Protein AF-A0A920QL86-F1 (afdb_monomer_lite)

pLDDT: mean 75.16, std 21.35, range [25.08, 93.25]

Sequence (95 aa):
MRDQGFNVILGLRRGRSWDKALEDGWVEGKTLFETEDAAHQGTILQYLLSDAGQIAAWPMVKSNLNEGDALYFFTRFRHSFFTMIPGLYRQKMWM

Foldseek 3Di:
DVVVVDLAADADDPDDVLVVCVVVVADYPRRYYHNLVNLLPALEAEDEDDLVVCVVCVVSSVVNDDQNREYHYPDPNPDPPPPDPPHHPPDPDDD

Structure (mmCIF, N/CA/C/O backbone):
data_AF-A0A920QL86-F1
#
_entry.id   AF-A0A920QL86-F1
#
loop_
_atom_site.group_PDB
_atom_site.id
_atom_site.type_symbol
_atom_site.label_atom_id
_atom_site.label_alt_id
_atom_site.label_comp_id
_atom_site.label_a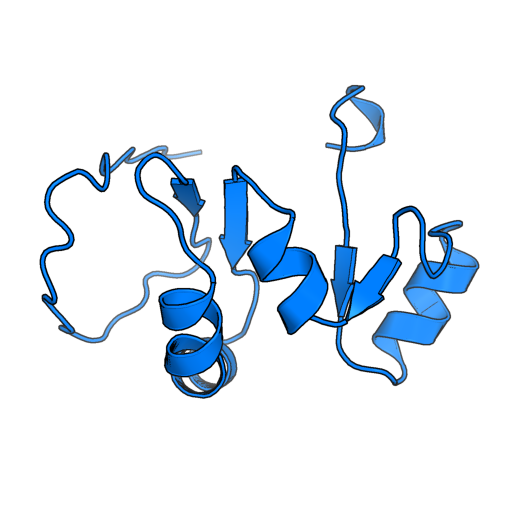sym_id
_atom_site.label_entity_id
_atom_site.label_seq_id
_atom_site.pdbx_PDB_ins_code
_atom_site.Cartn_x
_atom_site.Cartn_y
_atom_site.Cartn_z
_atom_site.occupancy
_atom_site.B_iso_or_equiv
_atom_site.auth_seq_id
_atom_site.auth_comp_id
_atom_site.auth_asym_id
_atom_site.auth_atom_id
_atom_site.pdbx_PDB_model_num
ATOM 1 N N . MET A 1 1 ? 0.681 -13.072 6.328 1.00 75.81 1 MET A N 1
ATOM 2 C CA . MET A 1 1 ? -0.540 -12.357 6.781 1.00 75.81 1 MET A CA 1
ATOM 3 C C . MET A 1 1 ? -1.799 -12.961 6.180 1.00 75.81 1 MET A C 1
ATOM 5 O O . MET A 1 1 ? -2.666 -13.337 6.952 1.00 75.81 1 MET A O 1
ATOM 9 N N . ARG A 1 2 ? -1.878 -13.140 4.853 1.00 78.44 2 ARG A N 1
ATOM 10 C CA . ARG A 1 2 ? -3.004 -13.834 4.200 1.00 78.44 2 ARG A CA 1
ATOM 11 C C . ARG A 1 2 ? -3.252 -15.237 4.779 1.00 78.44 2 ARG A C 1
ATOM 13 O O . ARG A 1 2 ? -4.349 -15.514 5.243 1.00 78.44 2 ARG A O 1
ATOM 20 N N . ASP A 1 3 ? -2.208 -16.056 4.896 1.00 82.81 3 ASP A N 1
ATOM 21 C CA . ASP A 1 3 ? -2.325 -17.439 5.409 1.00 82.81 3 ASP A CA 1
ATOM 22 C C . ASP A 1 3 ? -2.603 -17.527 6.916 1.00 82.81 3 ASP A C 1
ATOM 24 O O . ASP A 1 3 ? -2.885 -18.595 7.444 1.00 82.81 3 ASP A O 1
ATOM 28 N N . GLN A 1 4 ? -2.503 -16.398 7.622 1.00 83.38 4 GLN A N 1
ATOM 29 C CA . GLN A 1 4 ? -2.798 -16.301 9.053 1.00 83.38 4 GLN A CA 1
ATOM 30 C C . GLN A 1 4 ? -4.256 -15.867 9.305 1.00 83.38 4 GLN A C 1
ATOM 32 O O . GLN A 1 4 ? -4.631 -15.632 10.448 1.00 83.38 4 GLN A O 1
ATOM 37 N N . GLY A 1 5 ? -5.073 -15.741 8.249 1.00 84.38 5 GLY A N 1
A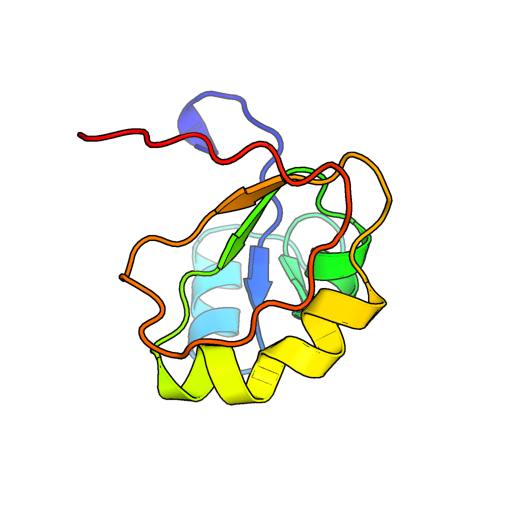TOM 38 C CA . GLY A 1 5 ? -6.496 -15.400 8.337 1.00 84.38 5 GLY A CA 1
ATOM 39 C C . GLY A 1 5 ? -6.808 -13.902 8.398 1.00 84.38 5 GLY A C 1
ATOM 40 O O . GLY A 1 5 ? -7.961 -13.531 8.603 1.00 84.38 5 GLY A O 1
ATOM 41 N N . PHE A 1 6 ? -5.815 -13.027 8.211 1.00 84.44 6 PHE A N 1
ATOM 42 C CA . PHE A 1 6 ? -6.060 -11.585 8.137 1.00 84.44 6 PHE A CA 1
ATOM 43 C C . PHE A 1 6 ? -6.651 -11.201 6.776 1.00 84.44 6 PHE A C 1
ATOM 45 O O . PHE A 1 6 ? -6.227 -11.719 5.740 1.00 84.44 6 PHE A O 1
ATOM 52 N N . ASN A 1 7 ? -7.582 -10.241 6.773 1.00 86.62 7 ASN A N 1
ATOM 53 C CA . ASN A 1 7 ? -8.076 -9.640 5.538 1.00 86.62 7 ASN A CA 1
ATOM 54 C C . ASN A 1 7 ? -7.005 -8.701 4.974 1.00 86.62 7 ASN A C 1
ATOM 56 O O . ASN A 1 7 ? -6.838 -7.575 5.440 1.00 86.62 7 ASN A O 1
ATOM 60 N N . VAL A 1 8 ? -6.231 -9.205 4.018 1.00 90.56 8 VAL A N 1
ATOM 61 C CA . VAL A 1 8 ? -5.160 -8.453 3.369 1.00 90.56 8 VAL A CA 1
ATOM 62 C C . VAL A 1 8 ? -5.642 -8.021 1.997 1.00 90.56 8 VAL A C 1
ATOM 64 O O . VAL A 1 8 ? -6.133 -8.842 1.225 1.00 90.56 8 VAL A O 1
ATOM 67 N N . ILE A 1 9 ? -5.446 -6.744 1.694 1.00 92.19 9 ILE A N 1
ATOM 68 C CA . ILE A 1 9 ? -5.591 -6.182 0.354 1.00 92.19 9 ILE A CA 1
ATOM 69 C C . ILE A 1 9 ? -4.212 -5.800 -0.175 1.00 92.19 9 ILE A C 1
ATOM 71 O O . ILE A 1 9 ? -3.324 -5.420 0.593 1.00 92.19 9 ILE A O 1
ATOM 75 N N . LEU A 1 10 ? -4.026 -5.917 -1.485 1.00 91.94 10 LEU A N 1
ATOM 76 C CA . LEU A 1 10 ? -2.771 -5.606 -2.147 1.00 91.94 10 LEU A CA 1
ATOM 77 C C . LEU A 1 10 ? -2.948 -4.383 -3.049 1.00 91.94 10 LEU A C 1
ATOM 79 O O . LEU A 1 10 ? -3.745 -4.403 -3.984 1.00 91.94 10 LEU A O 1
ATOM 83 N N . GLY A 1 11 ? -2.196 -3.325 -2.747 1.00 92.06 11 GLY A N 1
ATOM 84 C CA . GLY A 1 11 ? -2.163 -2.086 -3.522 1.00 92.06 11 GLY A CA 1
ATOM 85 C C . GLY A 1 11 ? -0.946 -2.029 -4.428 1.00 92.06 11 GLY A C 1
ATOM 86 O O . GLY A 1 11 ? 0.164 -1.789 -3.950 1.00 92.06 11 GLY A O 1
ATOM 87 N N . LEU A 1 12 ? -1.129 -2.210 -5.733 1.00 90.12 12 LEU A N 1
ATOM 88 C CA . LEU A 1 12 ? -0.031 -2.207 -6.704 1.00 90.12 12 LEU A CA 1
ATOM 89 C C . LEU A 1 12 ? -0.331 -1.294 -7.888 1.00 90.12 12 LEU A C 1
ATOM 91 O O . LEU A 1 12 ? -1.476 -1.027 -8.223 1.00 90.12 12 LEU A O 1
ATOM 95 N N . ARG A 1 13 ? 0.724 -0.821 -8.550 1.00 89.06 13 ARG A N 1
ATOM 96 C CA . ARG A 1 13 ? 0.590 -0.198 -9.870 1.00 89.06 13 ARG A CA 1
ATOM 97 C C . ARG A 1 13 ? 0.522 -1.293 -10.928 1.00 89.06 13 ARG A C 1
ATOM 99 O O . ARG A 1 13 ? 1.216 -2.305 -10.798 1.00 89.06 13 ARG A O 1
ATOM 106 N N . ARG A 1 14 ? -0.249 -1.062 -11.991 1.00 87.75 14 ARG A N 1
ATOM 107 C CA . ARG A 1 14 ? -0.314 -1.972 -13.142 1.00 87.75 14 ARG A CA 1
ATOM 108 C C . ARG A 1 14 ? 1.081 -2.169 -13.748 1.00 87.75 14 ARG A C 1
ATOM 110 O O . ARG A 1 14 ? 1.814 -1.205 -13.973 1.00 87.75 14 ARG A O 1
ATOM 117 N N . GLY A 1 15 ? 1.460 -3.423 -13.981 1.00 89.19 15 GLY A N 1
ATOM 118 C CA . GLY A 1 15 ? 2.769 -3.818 -14.503 1.00 89.19 15 GLY A CA 1
ATOM 119 C C . GLY A 1 15 ? 3.188 -5.199 -14.004 1.00 89.19 15 GLY A C 1
ATOM 120 O O . GLY A 1 15 ? 2.382 -5.936 -13.454 1.00 89.19 15 GLY A O 1
ATOM 121 N N . ARG A 1 16 ? 4.482 -5.525 -14.101 1.00 90.81 16 ARG A N 1
ATOM 122 C CA . ARG A 1 16 ? 4.992 -6.880 -13.798 1.00 90.81 16 ARG A CA 1
ATOM 123 C C . ARG A 1 16 ? 4.614 -7.425 -12.416 1.00 90.81 16 ARG A C 1
ATOM 125 O O . ARG A 1 16 ? 4.436 -8.626 -12.267 1.00 90.81 16 ARG A O 1
ATOM 132 N N . SER A 1 17 ? 4.545 -6.573 -11.391 1.00 88.62 17 SER A N 1
ATOM 133 C CA . SER A 1 17 ? 4.150 -7.009 -10.042 1.00 88.62 17 SER A CA 1
ATOM 134 C C . SER A 1 17 ? 2.648 -7.267 -9.926 1.00 88.62 17 SER A C 1
ATOM 136 O O . SER A 1 17 ? 2.244 -8.097 -9.122 1.00 88.62 17 SER A O 1
ATOM 138 N N . TRP A 1 18 ? 1.835 -6.567 -10.720 1.00 91.38 18 TRP A N 1
ATOM 139 C CA . TRP A 1 18 ? 0.395 -6.795 -10.803 1.00 91.38 18 TRP A CA 1
ATOM 140 C C . TRP A 1 18 ? 0.101 -8.154 -11.432 1.00 91.38 18 TRP A C 1
ATOM 142 O O . TRP A 1 18 ? -0.666 -8.928 -10.874 1.00 91.38 18 TRP A O 1
ATOM 152 N N . ASP A 1 19 ? 0.779 -8.474 -12.537 1.00 92.94 19 ASP A N 1
ATOM 153 C CA . ASP A 1 19 ? 0.613 -9.758 -13.227 1.00 92.94 19 ASP A CA 1
ATOM 154 C C . ASP A 1 19 ? 0.969 -10.927 -12.299 1.00 92.94 19 ASP A C 1
ATOM 156 O O . ASP A 1 19 ? 0.203 -11.877 -12.164 1.00 92.94 19 ASP A O 1
ATOM 160 N N . LYS A 1 20 ? 2.069 -10.798 -11.545 1.00 93.25 20 LYS A N 1
ATOM 161 C CA . LYS A 1 20 ? 2.441 -11.768 -10.504 1.00 93.25 20 LYS A CA 1
ATOM 162 C C . LYS A 1 20 ? 1.396 -11.891 -9.400 1.00 93.25 20 LYS A C 1
ATOM 164 O O . LYS A 1 20 ? 1.131 -12.990 -8.939 1.00 93.25 20 LYS A O 1
ATOM 169 N N . ALA A 1 21 ? 0.786 -10.785 -8.976 1.00 92.25 21 ALA A N 1
ATOM 170 C CA . ALA A 1 21 ? -0.282 -10.845 -7.984 1.00 92.25 21 ALA A CA 1
ATOM 171 C C . ALA A 1 21 ? -1.508 -11.606 -8.521 1.00 92.25 21 ALA A C 1
ATOM 173 O O . ALA A 1 21 ? -2.122 -12.381 -7.792 1.00 92.25 21 ALA A O 1
ATOM 174 N N . LEU A 1 22 ? -1.850 -11.443 -9.799 1.00 92.19 22 LEU A N 1
ATOM 175 C CA . LEU A 1 22 ? -2.912 -12.240 -10.416 1.00 92.19 22 LEU A CA 1
ATOM 176 C C . LEU A 1 22 ? -2.548 -13.737 -10.444 1.00 92.19 22 LEU A C 1
ATOM 178 O O . LEU A 1 22 ? -3.388 -14.569 -10.102 1.00 92.19 22 LEU A O 1
ATOM 182 N N . GLU A 1 23 ? -1.298 -14.078 -10.774 1.00 92.94 23 GLU A N 1
ATOM 183 C CA . GLU A 1 23 ? -0.780 -15.459 -10.732 1.00 92.94 23 GLU A CA 1
ATOM 184 C C . GLU A 1 23 ? -0.797 -16.053 -9.310 1.00 92.94 23 GLU A C 1
ATOM 186 O O . GLU A 1 23 ? -1.188 -17.205 -9.125 1.00 92.94 23 GLU A O 1
ATOM 191 N N . ASP A 1 24 ? -0.481 -15.246 -8.293 1.00 90.50 24 ASP A N 1
ATOM 192 C CA . ASP A 1 24 ? -0.533 -15.598 -6.864 1.00 90.50 24 ASP A CA 1
ATOM 193 C C . ASP A 1 24 ? -1.982 -15.676 -6.310 1.00 90.50 24 ASP A C 1
ATOM 195 O O . ASP A 1 24 ? -2.221 -15.817 -5.100 1.00 90.50 24 ASP A O 1
ATOM 199 N N . GLY A 1 25 ? -2.988 -15.557 -7.182 1.00 90.62 25 GLY A N 1
ATOM 200 C CA . GLY A 1 25 ? -4.400 -15.702 -6.843 1.00 90.62 25 GLY A CA 1
ATOM 201 C C . GLY A 1 25 ? -4.984 -14.509 -6.087 1.00 90.62 25 GLY A C 1
ATOM 202 O O . GLY A 1 25 ? -5.896 -14.688 -5.271 1.00 90.62 25 GLY A O 1
ATOM 203 N N . TRP A 1 26 ? -4.445 -13.307 -6.298 1.00 92.75 26 TRP A N 1
ATOM 204 C CA . TRP A 1 26 ? -5.099 -12.056 -5.915 1.00 92.75 26 TRP A CA 1
ATOM 205 C C . TRP A 1 26 ? -6.119 -11.656 -6.987 1.00 92.75 26 TRP A C 1
ATOM 207 O O . TRP A 1 26 ? -5.886 -11.842 -8.177 1.00 92.75 26 TRP A O 1
ATOM 217 N N . VAL A 1 27 ? -7.272 -11.123 -6.576 1.00 91.75 27 VAL A N 1
ATOM 218 C CA . VAL A 1 27 ? -8.405 -10.877 -7.482 1.00 91.75 27 VAL A CA 1
ATOM 219 C C . VAL A 1 27 ? -8.631 -9.378 -7.635 1.00 91.75 27 VAL A C 1
ATOM 221 O O . VAL A 1 27 ? -8.932 -8.699 -6.648 1.00 91.75 27 VAL A O 1
ATOM 224 N N . GLU A 1 28 ? -8.513 -8.874 -8.866 1.00 92.38 28 GLU A N 1
ATOM 225 C CA . GLU A 1 28 ? -8.789 -7.469 -9.204 1.00 92.38 28 GLU A CA 1
ATOM 226 C C . GLU A 1 28 ? -10.202 -7.069 -8.751 1.00 92.38 28 GLU A C 1
ATOM 228 O O . GLU A 1 28 ? -11.177 -7.790 -8.972 1.00 92.38 28 GLU A O 1
ATOM 233 N N . GLY A 1 29 ? -10.301 -5.938 -8.051 1.00 88.81 29 GLY A N 1
ATOM 234 C CA . GLY A 1 29 ? -11.564 -5.403 -7.535 1.00 88.81 29 GLY A CA 1
ATOM 235 C C . GLY A 1 29 ? -12.092 -6.082 -6.265 1.00 88.81 29 GLY A C 1
ATOM 236 O O . GLY A 1 29 ? -13.125 -5.664 -5.746 1.00 88.81 29 GLY A O 1
ATOM 237 N N . LYS A 1 30 ? -11.405 -7.108 -5.741 1.00 89.00 30 LYS A N 1
ATOM 238 C CA . LYS A 1 30 ? -11.736 -7.737 -4.447 1.00 89.00 30 LYS A CA 1
ATOM 239 C C . LYS A 1 30 ? -10.592 -7.672 -3.447 1.00 89.00 30 LYS A C 1
ATOM 241 O O . LYS A 1 30 ? -10.798 -7.265 -2.312 1.00 89.00 30 LYS A O 1
ATOM 246 N N . THR A 1 31 ? -9.410 -8.127 -3.852 1.00 91.69 31 THR A N 1
ATOM 247 C CA . THR A 1 31 ? -8.217 -8.190 -2.991 1.00 91.69 31 THR A CA 1
ATOM 248 C C . THR A 1 31 ? -6.983 -7.576 -3.642 1.00 91.69 31 THR A C 1
ATOM 250 O O . THR A 1 31 ? -5.987 -7.361 -2.957 1.00 91.69 31 THR A O 1
ATOM 253 N N . LEU A 1 32 ? -7.050 -7.262 -4.937 1.00 92.62 32 LEU A N 1
ATOM 254 C CA . LEU A 1 32 ? -6.044 -6.523 -5.686 1.00 92.62 32 LEU A CA 1
ATOM 255 C C . LEU A 1 32 ? -6.655 -5.215 -6.185 1.00 92.62 32 LEU A C 1
ATOM 257 O O . LEU A 1 32 ? -7.664 -5.224 -6.894 1.00 92.62 32 LEU A O 1
ATOM 261 N N . PHE A 1 33 ? -6.030 -4.107 -5.810 1.00 92.88 33 PHE A N 1
ATOM 262 C CA . PHE A 1 33 ? -6.470 -2.761 -6.147 1.00 92.88 33 PHE A CA 1
ATOM 263 C C . PHE A 1 33 ? -5.281 -1.905 -6.571 1.00 92.88 33 PHE A C 1
ATOM 265 O O . PHE A 1 33 ? -4.119 -2.230 -6.292 1.00 92.88 33 PHE A O 1
ATOM 272 N N . GLU A 1 34 ? -5.569 -0.782 -7.224 1.00 91.38 34 GLU A N 1
ATOM 273 C CA . GLU A 1 34 ? -4.544 0.228 -7.446 1.00 91.38 34 GLU A CA 1
ATOM 274 C C . GLU A 1 34 ? -4.087 0.833 -6.114 1.00 91.38 34 GLU A C 1
ATOM 276 O O . GLU A 1 34 ? -4.773 0.756 -5.094 1.00 91.38 34 GLU A O 1
ATOM 281 N N . THR A 1 35 ? -2.877 1.393 -6.093 1.00 88.00 35 THR A N 1
ATOM 282 C CA . THR A 1 35 ? -2.249 1.852 -4.844 1.00 88.00 35 THR A CA 1
ATOM 283 C C . THR A 1 35 ? -3.101 2.881 -4.094 1.00 88.00 35 THR A C 1
ATOM 285 O O . THR A 1 35 ? -3.097 2.876 -2.868 1.00 88.00 35 THR A O 1
ATOM 288 N N . GLU A 1 36 ? -3.825 3.738 -4.812 1.00 87.88 36 GLU A N 1
ATOM 289 C CA . GLU A 1 36 ? -4.702 4.754 -4.225 1.00 87.88 36 GLU A CA 1
ATOM 290 C C . GLU A 1 36 ? -5.942 4.141 -3.569 1.00 87.88 36 GLU A C 1
ATOM 292 O O . GLU A 1 36 ? -6.173 4.350 -2.380 1.00 87.88 36 GLU A O 1
ATOM 297 N N . ASP A 1 37 ? -6.664 3.286 -4.291 1.00 89.12 37 ASP A N 1
ATOM 298 C CA . ASP A 1 37 ? -7.833 2.578 -3.762 1.00 89.12 37 ASP A CA 1
ATOM 299 C C . ASP A 1 37 ? -7.473 1.695 -2.561 1.00 89.12 37 ASP A C 1
ATOM 301 O O . ASP A 1 37 ? -8.195 1.644 -1.565 1.00 89.12 37 ASP A O 1
ATOM 305 N N . ALA A 1 38 ? -6.323 1.018 -2.627 1.00 89.81 38 ALA A N 1
ATOM 306 C CA . ALA A 1 38 ? -5.829 0.209 -1.521 1.00 89.81 38 ALA A CA 1
ATOM 307 C C . ALA A 1 38 ? -5.465 1.059 -0.296 1.00 89.81 38 ALA A C 1
ATOM 309 O O . ALA A 1 38 ? -5.692 0.626 0.832 1.00 89.81 38 ALA A O 1
ATOM 310 N N . ALA A 1 39 ? -4.905 2.256 -0.505 1.00 87.19 39 ALA A N 1
ATOM 311 C CA . ALA A 1 39 ? -4.611 3.185 0.580 1.00 87.19 39 ALA A CA 1
ATOM 312 C C . ALA A 1 39 ? -5.895 3.722 1.227 1.00 87.19 39 ALA A C 1
ATOM 314 O O . ALA A 1 39 ? -5.928 3.871 2.440 1.00 87.19 39 ALA A O 1
ATOM 315 N N . HIS A 1 40 ? -6.949 3.947 0.439 1.00 86.94 40 HIS A N 1
ATOM 316 C CA . HIS A 1 40 ? -8.248 4.402 0.934 1.00 86.94 40 HIS A CA 1
ATOM 317 C C . HIS A 1 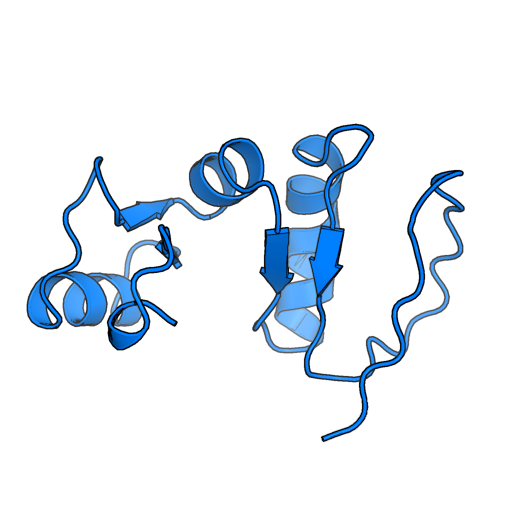40 ? -9.026 3.309 1.691 1.00 86.94 40 HIS A C 1
ATOM 319 O O . HIS A 1 40 ? -9.747 3.598 2.641 1.00 86.94 40 HIS A O 1
ATOM 325 N N . GLN A 1 41 ? -8.922 2.043 1.274 1.00 87.00 41 GLN A N 1
ATOM 326 C CA . GLN A 1 41 ? -9.634 0.933 1.927 1.00 87.00 41 GLN A CA 1
ATOM 327 C C . GLN A 1 41 ? -8.891 0.340 3.133 1.00 87.00 41 GLN A C 1
ATOM 329 O O . GLN A 1 41 ? -9.501 -0.333 3.966 1.00 87.00 41 GLN A O 1
ATOM 334 N N . GLY A 1 42 ? -7.572 0.518 3.209 1.00 84.94 42 GLY A N 1
ATOM 335 C CA 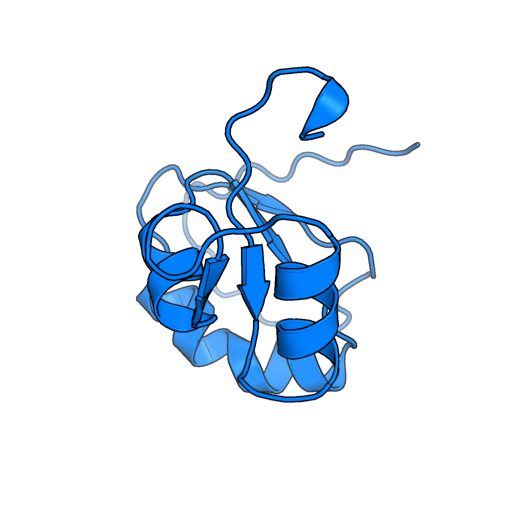. GLY A 1 42 ? -6.748 -0.082 4.250 1.00 84.94 42 GLY A CA 1
ATOM 336 C C . GLY A 1 42 ? -6.841 0.665 5.579 1.00 84.94 42 GLY A C 1
ATOM 337 O O . GLY A 1 42 ? -6.640 1.865 5.627 1.00 84.94 42 GLY A O 1
ATOM 338 N N . THR A 1 43 ? -7.044 -0.058 6.681 1.00 84.88 43 THR A N 1
ATOM 339 C CA . THR A 1 43 ? -6.937 0.506 8.047 1.00 84.88 43 THR A CA 1
ATOM 340 C C . THR A 1 43 ? -5.505 0.439 8.591 1.00 84.88 43 THR A C 1
ATOM 342 O O . THR A 1 43 ? -5.077 1.249 9.410 1.00 84.88 43 THR A O 1
ATOM 345 N N . ILE A 1 44 ? -4.737 -0.562 8.142 1.00 85.19 44 ILE A N 1
ATOM 346 C CA . ILE A 1 44 ? -3.310 -0.712 8.447 1.00 85.19 44 ILE A CA 1
ATOM 347 C C . ILE A 1 44 ? -2.554 -0.732 7.124 1.00 85.19 44 ILE A C 1
ATOM 349 O O . ILE A 1 44 ? -2.561 -1.733 6.404 1.00 85.19 44 ILE A O 1
ATOM 353 N N . LEU A 1 45 ? -1.884 0.370 6.810 1.00 85.25 45 LEU A N 1
ATOM 354 C CA . LEU A 1 45 ? -1.128 0.519 5.576 1.00 85.25 45 LEU A CA 1
ATOM 355 C C . LEU A 1 45 ? 0.316 0.083 5.812 1.00 85.25 45 LEU A C 1
ATOM 357 O O . LEU A 1 45 ? 1.057 0.698 6.579 1.00 85.25 45 LEU A O 1
ATOM 361 N N . GLN A 1 46 ? 0.738 -0.972 5.119 1.00 86.81 46 GLN A N 1
ATOM 362 C CA . GLN A 1 46 ? 2.137 -1.393 5.088 1.00 86.81 46 GLN A CA 1
ATOM 363 C C . GLN A 1 46 ? 2.830 -0.797 3.873 1.00 86.81 46 GLN A C 1
ATOM 365 O O . GLN A 1 46 ? 2.620 -1.215 2.734 1.00 86.81 46 GLN A O 1
ATOM 370 N N . TYR A 1 47 ? 3.679 0.189 4.126 1.00 82.06 47 TYR A N 1
ATOM 371 C CA . TYR A 1 47 ? 4.321 0.959 3.080 1.00 82.06 47 TYR A CA 1
ATOM 372 C C . TYR A 1 47 ? 5.683 0.361 2.722 1.00 82.06 47 TYR A C 1
ATOM 374 O O . TYR A 1 47 ? 6.733 0.751 3.233 1.00 82.06 47 TYR A O 1
ATOM 382 N N . LEU A 1 48 ? 5.646 -0.639 1.841 1.00 84.44 48 LEU A N 1
ATOM 383 C CA . LEU A 1 48 ? 6.795 -1.463 1.447 1.00 84.44 48 LEU A CA 1
ATOM 384 C C . LEU A 1 48 ? 7.456 -0.978 0.143 1.00 84.44 48 LEU A C 1
ATOM 386 O O . LEU A 1 48 ? 7.860 -1.775 -0.700 1.00 84.44 48 LEU A O 1
ATOM 390 N N . LEU A 1 49 ? 7.542 0.340 -0.049 1.00 81.25 49 LEU A N 1
ATOM 391 C CA . LEU A 1 49 ? 8.245 0.942 -1.187 1.00 81.25 49 LEU A CA 1
ATOM 392 C C . LEU A 1 49 ? 9.710 1.236 -0.834 1.00 81.25 49 LEU A C 1
ATOM 394 O O . LEU A 1 49 ? 10.064 1.369 0.338 1.00 81.25 49 LEU A O 1
ATOM 398 N N . SER A 1 50 ? 10.565 1.389 -1.849 1.00 83.38 50 SER A N 1
ATOM 399 C CA . SER A 1 50 ? 11.902 1.971 -1.661 1.00 83.38 50 SER A CA 1
ATOM 400 C C . SER A 1 50 ? 11.794 3.420 -1.181 1.00 83.38 50 SER A C 1
ATOM 402 O O . SER A 1 50 ? 10.797 4.074 -1.471 1.00 83.38 50 SER A O 1
ATOM 404 N N . ASP A 1 51 ? 12.818 3.964 -0.518 1.00 77.75 51 ASP A N 1
ATOM 405 C CA . ASP A 1 51 ? 12.800 5.342 0.009 1.00 77.75 51 ASP A CA 1
ATOM 406 C C . ASP A 1 51 ? 12.343 6.385 -1.037 1.00 77.75 51 ASP A C 1
ATOM 408 O O . ASP A 1 51 ? 11.529 7.260 -0.743 1.00 77.75 51 ASP A O 1
ATOM 412 N N . ALA A 1 52 ? 12.793 6.252 -2.291 1.00 80.81 52 ALA A N 1
ATOM 413 C CA . ALA A 1 52 ? 12.366 7.119 -3.393 1.00 80.81 52 ALA A CA 1
ATOM 414 C C . ALA A 1 52 ? 10.879 6.941 -3.750 1.00 80.81 52 ALA A C 1
ATOM 416 O O . ALA A 1 52 ? 10.163 7.921 -3.955 1.00 80.81 52 ALA A O 1
ATOM 417 N N . GLY A 1 53 ? 10.398 5.694 -3.792 1.00 81.75 53 GLY A N 1
ATOM 418 C CA . GLY A 1 53 ? 8.980 5.399 -3.993 1.00 81.75 53 GLY A CA 1
ATOM 419 C C . GLY A 1 53 ? 8.121 5.909 -2.838 1.00 81.75 53 GLY A C 1
ATOM 420 O O . GLY A 1 53 ? 7.032 6.427 -3.073 1.00 81.75 53 GLY A O 1
ATOM 421 N N . GLN A 1 54 ? 8.642 5.843 -1.610 1.00 81.1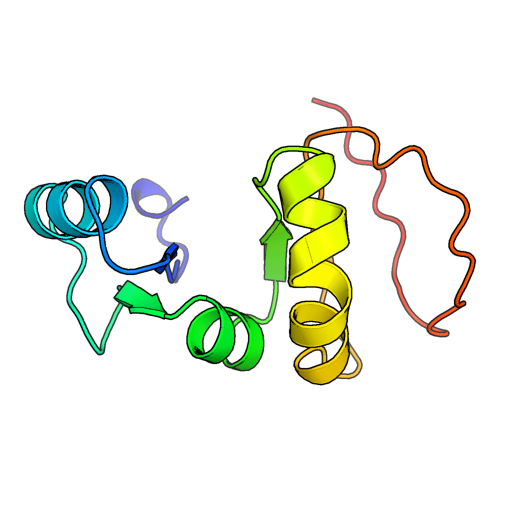2 54 GLN A N 1
ATOM 422 C CA . GLN A 1 54 ? 7.961 6.333 -0.422 1.00 81.12 54 GLN A CA 1
ATOM 423 C C . GLN A 1 54 ? 7.734 7.844 -0.485 1.00 81.12 54 GLN A C 1
ATOM 425 O O . GLN A 1 54 ? 6.613 8.291 -0.255 1.00 81.12 54 GLN A O 1
ATOM 430 N N . ILE A 1 55 ? 8.760 8.616 -0.859 1.00 82.25 55 ILE A N 1
ATOM 431 C CA . ILE A 1 55 ? 8.656 10.070 -1.053 1.00 82.25 55 ILE A CA 1
ATOM 432 C C . ILE A 1 55 ? 7.647 10.396 -2.159 1.00 82.25 55 ILE A C 1
ATOM 434 O O . ILE A 1 55 ? 6.795 11.263 -1.979 1.00 82.25 55 ILE A O 1
ATOM 438 N N . ALA A 1 56 ? 7.718 9.686 -3.287 1.00 84.44 56 ALA A N 1
ATOM 439 C CA . ALA A 1 56 ? 6.868 9.960 -4.441 1.00 84.44 56 ALA A CA 1
ATOM 440 C C . ALA A 1 56 ? 5.382 9.668 -4.179 1.00 84.44 56 ALA A C 1
ATOM 442 O O . ALA A 1 56 ? 4.526 10.417 -4.640 1.00 84.44 56 ALA A O 1
ATOM 443 N N . ALA A 1 57 ? 5.063 8.594 -3.454 1.00 83.75 57 ALA A N 1
ATOM 444 C CA . ALA A 1 57 ? 3.679 8.225 -3.157 1.00 83.75 57 ALA A CA 1
ATOM 445 C C . ALA A 1 57 ? 3.148 8.820 -1.836 1.00 83.75 57 ALA A C 1
ATOM 447 O O . ALA A 1 57 ? 1.950 8.731 -1.578 1.00 83.75 57 ALA A O 1
ATOM 448 N N . TRP A 1 58 ? 3.986 9.502 -1.040 1.00 85.25 58 TRP A N 1
ATOM 449 C CA . TRP A 1 58 ? 3.575 10.115 0.229 1.00 85.25 58 TRP A CA 1
ATOM 450 C C . TRP A 1 58 ? 2.393 11.092 0.116 1.00 85.25 58 TRP A C 1
ATOM 452 O O . TRP A 1 58 ? 1.494 10.985 0.947 1.00 85.25 58 TRP A O 1
ATOM 462 N N . PRO A 1 59 ? 2.322 12.008 -0.874 1.00 87.75 59 PRO A N 1
ATOM 463 C CA . PRO A 1 59 ? 1.184 12.923 -0.990 1.00 87.75 59 PRO A CA 1
ATOM 464 C C . PRO A 1 59 ? -0.152 12.190 -1.154 1.00 87.75 59 PRO A C 1
ATOM 466 O O . PRO A 1 59 ? -1.127 12.569 -0.514 1.00 87.75 59 PRO A O 1
ATOM 469 N N . MET A 1 60 ? -0.160 11.118 -1.952 1.00 86.81 60 MET A N 1
ATOM 470 C CA . MET A 1 60 ? -1.339 10.285 -2.200 1.00 86.81 60 MET A CA 1
ATOM 471 C C . MET A 1 60 ? -1.695 9.442 -0.972 1.00 86.81 60 MET A C 1
ATOM 473 O O . MET A 1 60 ? -2.858 9.357 -0.596 1.00 86.81 60 MET A O 1
ATOM 477 N N . VAL A 1 61 ? -0.710 8.844 -0.296 1.00 85.69 61 VAL A N 1
ATOM 478 C CA . VAL A 1 61 ? -0.991 8.083 0.930 1.00 85.69 61 VAL A CA 1
ATOM 479 C C . VAL A 1 61 ? -1.559 9.015 1.996 1.00 85.69 61 VAL A C 1
ATOM 481 O O . VAL A 1 61 ? -2.585 8.718 2.589 1.00 85.69 61 VAL A O 1
ATOM 484 N N . LYS A 1 62 ? -0.950 10.189 2.187 1.00 85.00 62 LYS A N 1
ATOM 485 C CA . LYS A 1 62 ? -1.400 11.178 3.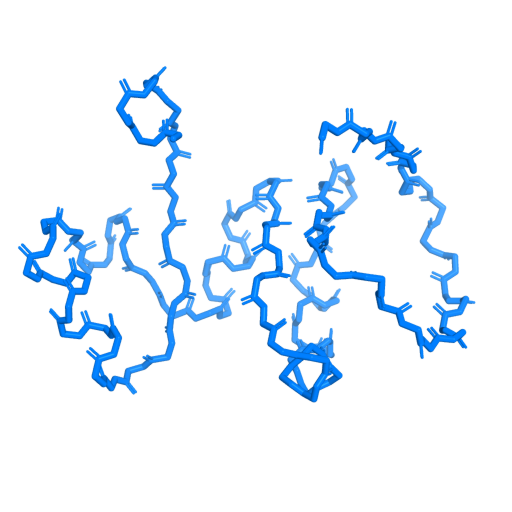169 1.00 85.00 62 LYS A CA 1
ATOM 486 C C . LYS A 1 62 ? -2.826 11.673 2.911 1.00 85.00 62 LYS A C 1
ATOM 488 O O . LYS A 1 62 ? -3.526 11.929 3.883 1.00 85.00 62 LYS A O 1
ATOM 493 N N . SER A 1 63 ? -3.251 11.827 1.655 1.00 86.62 63 SER A N 1
ATOM 494 C CA . SER A 1 63 ? -4.624 12.251 1.339 1.00 86.62 63 SER A CA 1
ATOM 495 C C . SER A 1 63 ? -5.673 11.170 1.594 1.00 86.62 63 SER A C 1
ATOM 497 O O . SER A 1 63 ? -6.839 11.509 1.746 1.00 86.62 63 SER A O 1
ATOM 499 N N . ASN A 1 64 ? -5.264 9.900 1.641 1.00 85.69 64 ASN A N 1
ATOM 500 C CA . ASN A 1 64 ? -6.157 8.756 1.826 1.00 85.69 64 ASN A CA 1
ATOM 501 C C . ASN A 1 64 ? -6.150 8.190 3.256 1.00 85.69 64 ASN A C 1
ATOM 503 O O . ASN A 1 64 ? -6.934 7.297 3.550 1.00 85.69 64 ASN A O 1
ATOM 507 N N . LEU A 1 65 ? -5.286 8.700 4.143 1.00 82.81 65 LEU A N 1
ATOM 508 C CA . LEU A 1 65 ? -5.256 8.310 5.553 1.00 82.81 65 LEU A CA 1
ATOM 509 C C . LEU A 1 65 ? -6.371 9.004 6.339 1.00 82.81 65 LEU A C 1
ATOM 511 O O . LEU A 1 65 ? -6.465 10.234 6.335 1.00 82.81 65 LEU A O 1
ATOM 515 N N . ASN A 1 66 ? -7.145 8.219 7.085 1.00 82.12 66 ASN A N 1
ATOM 516 C CA . ASN A 1 66 ? -8.165 8.703 8.004 1.00 82.12 66 ASN A CA 1
ATOM 517 C C . ASN A 1 66 ? -7.665 8.703 9.456 1.00 82.12 66 ASN A C 1
ATOM 519 O O . ASN A 1 66 ? -6.638 8.116 9.812 1.00 82.12 66 ASN A O 1
ATOM 523 N N . GLU A 1 67 ? -8.398 9.397 10.326 1.00 80.00 67 GLU A N 1
ATOM 524 C CA . GLU A 1 67 ? -8.108 9.405 11.758 1.00 80.00 67 GLU A CA 1
ATOM 525 C C . GLU A 1 67 ? -8.296 7.996 12.348 1.00 80.00 67 GLU A C 1
ATOM 527 O O . GLU A 1 67 ? -9.372 7.411 12.254 1.00 80.00 67 GLU A O 1
ATOM 532 N N . GLY A 1 68 ? -7.239 7.452 12.961 1.00 79.75 68 GLY A N 1
ATOM 533 C CA . GLY A 1 68 ? -7.228 6.099 13.533 1.00 79.75 68 GLY A CA 1
ATOM 534 C C . GLY A 1 68 ? -6.517 5.043 12.681 1.00 79.75 68 GLY A C 1
ATOM 535 O O . GLY A 1 68 ? -6.234 3.960 13.196 1.00 79.75 68 GLY A O 1
ATOM 536 N N . ASP A 1 69 ? -6.153 5.363 11.437 1.00 82.69 69 ASP A N 1
ATOM 537 C CA . ASP A 1 69 ? -5.389 4.453 10.584 1.00 82.69 69 ASP A CA 1
ATOM 538 C C . ASP A 1 69 ? -3.932 4.325 11.051 1.00 82.69 69 ASP A C 1
ATOM 540 O O . ASP A 1 69 ? -3.291 5.280 11.511 1.00 82.69 69 ASP A O 1
ATOM 544 N N . ALA A 1 70 ? -3.378 3.121 10.909 1.00 82.12 70 ALA A N 1
ATOM 545 C CA . ALA A 1 70 ? -2.000 2.828 11.279 1.00 82.12 70 ALA A CA 1
ATOM 546 C C . ALA A 1 70 ? -1.114 2.719 10.035 1.00 82.12 70 ALA A C 1
ATOM 548 O O . ALA A 1 70 ? -1.377 1.927 9.131 1.00 82.12 70 ALA A O 1
ATOM 549 N N . LEU A 1 71 ? -0.012 3.469 10.016 1.00 81.69 71 LEU A N 1
ATOM 550 C CA . LEU A 1 71 ? 0.977 3.416 8.942 1.00 81.69 71 LEU A CA 1
ATOM 551 C C . LEU A 1 71 ? 2.256 2.723 9.423 1.00 81.69 71 LEU A C 1
ATOM 553 O O . LEU A 1 71 ? 2.914 3.188 10.357 1.00 81.69 71 LEU A O 1
ATOM 557 N N . TYR A 1 72 ? 2.616 1.621 8.768 1.00 79.81 72 TYR A N 1
ATOM 558 C CA . TYR A 1 72 ? 3.783 0.804 9.088 1.00 79.81 72 TYR A CA 1
ATOM 559 C C . TYR A 1 72 ? 4.856 0.909 7.997 1.00 79.81 72 TYR A C 1
ATOM 561 O O . TYR A 1 72 ? 4.566 0.767 6.808 1.00 79.81 72 TYR A O 1
ATOM 569 N N . PHE A 1 73 ? 6.112 1.103 8.408 1.00 71.44 73 PHE A N 1
ATOM 570 C CA . PHE A 1 73 ? 7.275 1.200 7.523 1.00 71.44 73 PHE A CA 1
ATOM 571 C C . PHE A 1 73 ? 8.319 0.145 7.905 1.00 71.44 73 PHE A C 1
ATOM 573 O O . PHE A 1 73 ? 8.662 0.021 9.080 1.00 71.44 73 PHE A O 1
ATOM 580 N N . PHE A 1 74 ? 8.860 -0.576 6.918 1.00 60.75 74 PHE A N 1
ATOM 581 C CA . PHE A 1 74 ? 9.906 -1.588 7.141 1.00 60.75 74 PHE A CA 1
ATOM 582 C C . PHE A 1 74 ? 11.334 -1.017 7.035 1.00 60.75 74 PHE A C 1
ATOM 584 O O . PHE A 1 74 ? 12.273 -1.537 7.632 1.00 60.75 74 PHE A O 1
ATOM 591 N N . THR A 1 75 ? 11.515 0.085 6.303 1.00 53.22 75 THR A N 1
ATOM 592 C CA . THR A 1 75 ? 12.783 0.834 6.236 1.00 53.22 75 THR A CA 1
ATOM 593 C C . THR A 1 75 ? 12.660 2.081 7.115 1.00 53.22 75 THR A C 1
ATOM 595 O O . THR A 1 75 ? 11.574 2.651 7.255 1.00 53.22 75 THR A O 1
ATOM 598 N N . ARG A 1 76 ? 13.765 2.535 7.729 1.00 48.28 76 ARG A N 1
ATOM 599 C CA . ARG A 1 76 ? 13.781 3.856 8.374 1.00 48.28 76 ARG A CA 1
ATOM 600 C C . ARG A 1 76 ? 13.575 4.909 7.288 1.00 48.28 76 ARG A C 1
ATOM 602 O O . ARG A 1 76 ? 14.545 5.281 6.634 1.00 48.28 76 ARG A O 1
ATOM 609 N N . PHE A 1 77 ? 12.356 5.435 7.167 1.00 50.38 77 PHE A N 1
ATOM 610 C CA . PHE A 1 77 ? 12.077 6.644 6.398 1.00 50.38 77 PHE A CA 1
ATOM 611 C C . PHE A 1 77 ? 12.896 7.798 6.990 1.00 50.38 77 PHE A C 1
ATOM 613 O O . PHE A 1 77 ? 12.518 8.449 7.966 1.00 50.38 77 PHE A O 1
ATOM 620 N N . ARG A 1 78 ? 14.105 7.995 6.460 1.00 42.09 78 ARG A N 1
ATOM 621 C CA . ARG A 1 78 ? 15.048 9.016 6.909 1.00 42.09 78 ARG A CA 1
ATOM 622 C C . ARG A 1 78 ? 14.775 10.282 6.123 1.00 42.09 78 ARG A C 1
ATOM 624 O O . ARG A 1 78 ? 15.611 10.675 5.325 1.00 42.09 78 ARG A O 1
ATOM 631 N N . HIS A 1 79 ? 13.628 10.913 6.340 1.00 42.53 79 HIS A N 1
ATOM 632 C CA . HIS A 1 79 ? 13.493 12.349 6.129 1.00 42.53 79 HIS A CA 1
ATOM 633 C C . HIS A 1 79 ? 12.527 12.916 7.162 1.00 42.53 79 HIS A C 1
ATOM 635 O O . HIS A 1 79 ? 11.396 12.461 7.318 1.00 42.53 79 HIS A O 1
ATOM 641 N N . SER A 1 80 ? 13.029 13.904 7.893 1.00 36.91 80 SER A N 1
ATOM 642 C CA . SER A 1 80 ? 12.313 14.735 8.845 1.00 36.91 80 SER A CA 1
ATOM 643 C C . SER A 1 80 ? 11.166 15.480 8.155 1.00 36.91 80 SER A C 1
ATOM 645 O O . SER A 1 80 ? 11.291 16.656 7.843 1.00 36.91 80 SER A O 1
ATOM 647 N N . PHE A 1 81 ? 10.039 14.818 7.915 1.00 37.50 81 PHE A N 1
ATOM 648 C CA . PHE A 1 81 ? 8.763 15.485 7.672 1.00 37.50 81 PHE A CA 1
ATOM 649 C C . PHE A 1 81 ? 7.885 15.269 8.896 1.00 37.50 81 PHE A C 1
ATOM 651 O O . PHE A 1 81 ? 7.014 14.406 8.964 1.00 37.50 81 PHE A O 1
ATOM 658 N N . PHE A 1 82 ? 8.191 16.072 9.911 1.00 33.25 82 PHE A N 1
ATOM 659 C CA . PHE A 1 82 ? 7.404 16.249 11.119 1.00 33.25 82 PHE A CA 1
ATOM 660 C C . PHE A 1 82 ? 6.129 17.032 10.766 1.00 33.25 82 PHE A C 1
ATOM 662 O O . PHE A 1 82 ? 5.935 18.159 11.201 1.00 33.25 82 PHE A O 1
ATOM 669 N N . THR A 1 83 ? 5.246 16.459 9.947 1.00 32.22 83 THR A N 1
ATOM 670 C CA . THR A 1 83 ? 3.827 16.796 10.079 1.00 32.22 83 THR A CA 1
ATOM 671 C C . THR A 1 83 ? 3.285 15.861 11.138 1.00 32.22 83 THR A C 1
ATOM 673 O O . THR A 1 83 ? 2.979 14.708 10.850 1.00 32.22 83 THR A O 1
ATOM 676 N N . MET A 1 84 ? 3.255 16.354 12.378 1.00 30.23 84 MET A N 1
ATOM 677 C CA . MET A 1 84 ? 2.418 15.792 13.431 1.00 30.23 84 MET A CA 1
ATOM 678 C C . MET A 1 84 ? 1.000 15.675 12.877 1.00 30.23 84 MET A C 1
ATOM 680 O O . MET A 1 84 ? 0.296 16.673 12.769 1.00 30.23 84 MET A O 1
ATOM 684 N N . ILE A 1 85 ? 0.599 14.464 12.503 1.00 39.78 85 ILE A N 1
ATOM 685 C CA . ILE A 1 85 ? -0.796 14.070 12.637 1.00 39.78 85 ILE A CA 1
ATOM 686 C C . ILE A 1 85 ? -0.940 13.764 14.132 1.00 39.78 85 ILE A C 1
ATOM 688 O O . ILE A 1 85 ? -0.264 12.844 14.615 1.00 39.78 85 ILE A O 1
ATOM 692 N N . PRO A 1 86 ? -1.702 14.555 14.906 1.00 32.56 86 PRO A N 1
ATOM 693 C CA . PRO A 1 86 ? -1.992 14.203 16.288 1.00 32.56 86 PRO A CA 1
ATOM 694 C C . PRO A 1 86 ? -2.712 12.850 16.262 1.00 32.56 86 PRO A C 1
ATOM 696 O O . PRO A 1 86 ? -3.765 12.741 15.650 1.00 32.56 86 PRO A O 1
ATOM 699 N N . GLY A 1 87 ? -2.115 11.807 16.844 1.00 39.75 87 GLY A N 1
ATOM 700 C CA . GLY A 1 87 ? -2.744 10.481 16.940 1.00 39.75 87 GLY A CA 1
ATOM 701 C C . GLY A 1 87 ? -2.000 9.318 16.280 1.00 39.75 87 GLY A C 1
ATOM 702 O O . GLY A 1 87 ? -2.398 8.175 16.487 1.00 39.75 87 GLY A O 1
ATOM 703 N N . LEU A 1 88 ? -0.894 9.546 15.558 1.00 38.59 88 LEU A N 1
ATOM 704 C CA . LEU A 1 88 ? -0.113 8.433 15.004 1.00 38.59 88 LEU A CA 1
ATOM 705 C C . LEU A 1 88 ? 0.633 7.696 16.134 1.00 38.59 88 LEU A C 1
ATOM 707 O O . LEU A 1 88 ? 1.722 8.099 16.560 1.00 38.59 88 LEU A O 1
ATOM 711 N N . TYR A 1 89 ? 0.031 6.622 16.648 1.00 36.88 89 TYR A N 1
ATOM 712 C CA . TYR A 1 89 ? 0.656 5.736 17.624 1.00 36.88 89 TYR A CA 1
ATOM 713 C C . TYR A 1 89 ? 1.926 5.139 17.021 1.00 36.88 89 TYR A C 1
ATOM 715 O O . TYR A 1 89 ? 1.909 4.241 16.183 1.00 36.88 89 TYR A O 1
ATOM 723 N N . ARG A 1 90 ? 3.062 5.664 17.476 1.00 35.06 90 ARG A N 1
ATOM 724 C CA . ARG A 1 90 ? 4.404 5.210 17.133 1.00 35.06 90 ARG A CA 1
ATOM 725 C C . ARG A 1 90 ? 4.656 3.846 17.786 1.00 35.06 90 ARG A C 1
ATOM 727 O O . ARG A 1 90 ? 5.374 3.765 18.781 1.00 35.06 90 ARG A O 1
ATOM 734 N N . GLN A 1 91 ? 4.077 2.769 17.256 1.00 32.69 91 GLN A N 1
ATOM 735 C CA . GLN A 1 91 ? 4.471 1.425 17.672 1.00 32.69 91 GLN A CA 1
ATOM 736 C C . GLN A 1 91 ? 5.853 1.108 17.093 1.00 32.69 91 GLN A C 1
ATOM 738 O O . GLN A 1 91 ? 6.015 0.707 15.944 1.00 32.69 91 GLN A O 1
ATOM 743 N N . LYS A 1 92 ? 6.881 1.320 17.922 1.00 29.17 92 LYS A N 1
ATOM 744 C CA . LYS A 1 92 ? 8.161 0.626 17.787 1.00 29.17 92 LYS A CA 1
ATOM 745 C C . LYS A 1 92 ? 7.885 -0.864 17.984 1.00 29.17 92 LYS A C 1
ATOM 747 O O . LYS A 1 92 ? 7.709 -1.289 19.120 1.00 29.17 92 LYS A O 1
ATOM 752 N N . MET A 1 93 ? 7.891 -1.643 16.911 1.00 25.34 93 MET A N 1
ATOM 753 C CA . MET A 1 93 ? 7.993 -3.095 17.010 1.00 25.34 93 MET A CA 1
ATOM 754 C C . MET A 1 93 ? 9.295 -3.519 16.339 1.00 25.34 93 MET A C 1
ATOM 756 O O . MET A 1 93 ? 9.447 -3.416 15.125 1.00 25.34 93 MET A O 1
ATOM 760 N N . TRP A 1 94 ? 10.255 -3.891 17.183 1.00 25.08 94 TRP A N 1
ATOM 761 C CA . TRP A 1 94 ? 11.433 -4.660 16.806 1.00 25.08 94 TRP A CA 1
ATOM 762 C C . TRP A 1 94 ? 11.003 -6.118 16.626 1.00 25.08 94 TRP A C 1
ATOM 764 O O . TRP A 1 94 ? 10.394 -6.668 17.542 1.00 25.08 94 TRP A O 1
ATOM 774 N N . MET A 1 95 ? 11.355 -6.726 15.497 1.00 28.97 95 MET A N 1
ATOM 775 C CA . MET A 1 95 ? 11.663 -8.154 15.364 1.00 28.97 95 MET A CA 1
ATOM 776 C C . MET A 1 95 ? 12.854 -8.278 14.424 1.00 28.97 95 MET A C 1
ATOM 778 O O . MET A 1 95 ? 12.880 -7.519 13.428 1.00 28.97 95 MET A O 1
#

Secondary structure (DSSP, 8-state):
-GGGT----EE--SSHHHHHHHHTT--BTTTEE-HHHHHHH-SEEEE-S-HHHHHHHHHHHHHHPPTT-EEEESS---S------TT--------

Radius of gyration: 13.99 Å; chains: 1; bounding box: 27×34×32 Å